Protein AF-A0A3A2I8M9-F1 (afdb_monomer)

pLDDT: mean 93.29, std 4.11, range [78.31, 97.75]

Structure (mmCIF, N/CA/C/O backbone):
data_AF-A0A3A2I8M9-F1
#
_entry.id   AF-A0A3A2I8M9-F1
#
loop_
_atom_site.group_PDB
_atom_site.id
_atom_site.type_symbol
_atom_site.label_atom_id
_atom_site.label_alt_id
_atom_site.label_comp_id
_atom_site.label_asym_id
_atom_site.label_entity_id
_atom_site.label_seq_id
_atom_site.pdbx_PDB_ins_code
_atom_site.Cartn_x
_atom_site.Cartn_y
_atom_site.Cartn_z
_atom_site.occupancy
_atom_site.B_iso_or_equiv
_atom_site.auth_seq_id
_atom_site.auth_comp_id
_atom_site.auth_asym_id
_atom_site.auth_atom_id
_atom_site.pdbx_PDB_model_num
ATOM 1 N N . MET A 1 1 ? -12.902 0.240 8.070 1.00 91.62 1 MET A N 1
ATOM 2 C CA . MET A 1 1 ? -12.969 1.327 7.046 1.00 91.62 1 MET A CA 1
ATOM 3 C C . MET A 1 1 ? -12.148 0.888 5.846 1.00 91.62 1 MET A C 1
ATOM 5 O O . MET A 1 1 ? -11.140 0.239 6.082 1.00 91.62 1 MET A O 1
ATOM 9 N N . LYS A 1 2 ? -12.540 1.181 4.600 1.00 94.75 2 LYS A N 1
ATOM 10 C CA . LYS A 1 2 ? -11.825 0.686 3.412 1.00 94.75 2 LYS A CA 1
ATOM 11 C C . LYS A 1 2 ? -11.191 1.802 2.591 1.00 94.75 2 LYS A C 1
ATOM 13 O O . LYS A 1 2 ? -11.832 2.810 2.273 1.00 94.75 2 LYS A O 1
ATOM 18 N N . TYR A 1 3 ? -9.942 1.575 2.211 1.00 96.44 3 TYR A N 1
ATOM 19 C CA . TYR A 1 3 ? -9.154 2.440 1.345 1.00 96.44 3 TYR A CA 1
ATOM 20 C C . TYR A 1 3 ? -8.707 1.691 0.097 1.00 96.44 3 TYR A C 1
ATOM 22 O O . TYR A 1 3 ? -8.500 0.481 0.130 1.00 96.44 3 TYR A O 1
ATOM 30 N N . ARG A 1 4 ? -8.537 2.429 -0.995 1.00 96.56 4 ARG A N 1
ATOM 31 C CA . ARG A 1 4 ? -7.923 1.960 -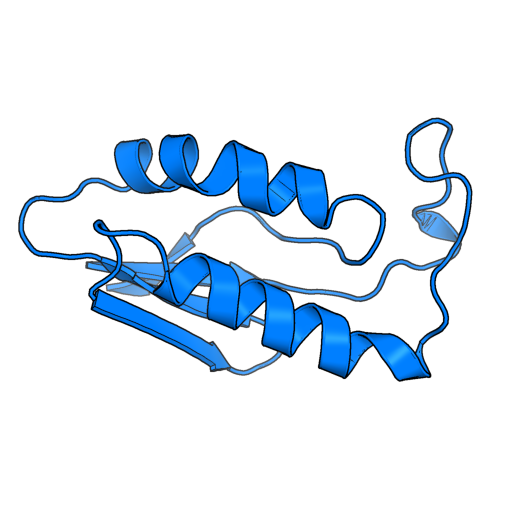2.230 1.00 96.56 4 ARG A CA 1
ATOM 32 C C . ARG A 1 4 ? -6.628 2.720 -2.472 1.00 96.56 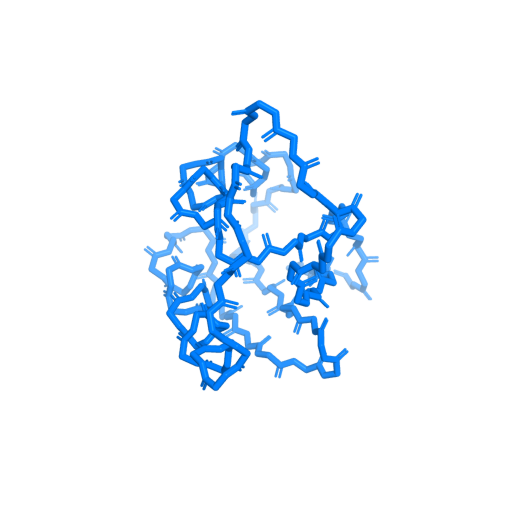4 ARG A C 1
ATOM 34 O O . ARG A 1 4 ? -6.568 3.933 -2.272 1.00 96.56 4 ARG A O 1
ATOM 41 N N . LEU A 1 5 ? -5.619 1.994 -2.926 1.00 96.44 5 LEU A N 1
ATOM 42 C CA . LEU A 1 5 ? -4.329 2.515 -3.338 1.00 96.44 5 LEU A CA 1
ATOM 43 C C . LEU A 1 5 ? -3.982 1.918 -4.702 1.00 96.44 5 LEU A C 1
ATOM 45 O O . LEU A 1 5 ? -3.662 0.739 -4.791 1.00 96.44 5 LEU A O 1
ATOM 49 N N . GLY A 1 6 ? -4.062 2.708 -5.766 1.00 96.56 6 GLY A N 1
ATOM 50 C CA . GLY A 1 6 ? -3.696 2.269 -7.108 1.00 96.56 6 GLY A CA 1
ATOM 51 C C . GLY A 1 6 ? -2.211 1.938 -7.210 1.00 96.56 6 GLY A C 1
ATOM 52 O O . GLY A 1 6 ? -1.381 2.569 -6.557 1.00 96.56 6 GLY A O 1
ATOM 53 N N . LEU A 1 7 ? -1.891 0.964 -8.050 1.00 96.06 7 LEU A N 1
ATOM 54 C CA . LEU A 1 7 ? -0.560 0.454 -8.336 1.00 96.06 7 LEU A CA 1
ATOM 55 C C . LEU A 1 7 ? -0.284 0.566 -9.837 1.00 96.06 7 LEU A C 1
ATOM 57 O O . LEU A 1 7 ? -1.179 0.401 -10.666 1.00 96.06 7 LEU A O 1
ATOM 61 N N . ARG A 1 8 ? 0.970 0.832 -10.198 1.00 94.44 8 ARG A N 1
ATOM 62 C CA . ARG A 1 8 ? 1.454 0.700 -11.578 1.00 94.44 8 ARG A CA 1
ATOM 63 C C . ARG A 1 8 ? 2.932 0.328 -11.620 1.00 94.44 8 ARG A C 1
ATOM 65 O O . ARG A 1 8 ? 3.669 0.600 -10.668 1.00 94.44 8 ARG A O 1
ATOM 72 N N . GLU A 1 9 ? 3.351 -0.231 -12.748 1.00 94.00 9 GLU A N 1
ATOM 73 C CA . GLU A 1 9 ? 4.759 -0.444 -13.082 1.00 94.00 9 GLU A CA 1
ATOM 74 C C . GLU A 1 9 ? 5.532 0.881 -13.152 1.00 94.00 9 GLU A C 1
ATOM 76 O O . GLU A 1 9 ? 4.990 1.946 -13.485 1.00 94.00 9 GLU A O 1
ATOM 81 N N . ILE A 1 10 ? 6.823 0.801 -12.839 1.00 92.56 10 ILE A N 1
ATOM 82 C CA . ILE A 1 10 ? 7.779 1.864 -13.145 1.00 92.56 10 ILE A CA 1
ATOM 83 C C . ILE A 1 10 ? 8.080 1.783 -14.637 1.00 92.56 10 ILE A C 1
ATOM 85 O O . ILE A 1 10 ? 8.390 0.718 -15.152 1.00 92.56 10 ILE A O 1
ATOM 89 N N . THR A 1 11 ? 7.995 2.916 -15.322 1.00 91.12 11 THR A N 1
ATOM 90 C CA . THR A 1 11 ? 8.293 3.027 -16.755 1.00 91.12 11 THR A CA 1
ATOM 91 C C . THR A 1 11 ? 9.497 3.938 -16.975 1.00 91.12 11 THR A C 1
ATOM 93 O O . THR A 1 11 ? 9.907 4.655 -16.064 1.00 91.12 11 THR A O 1
ATOM 96 N N . GLU A 1 12 ? 10.036 4.006 -18.195 1.00 88.62 12 GLU A N 1
ATOM 97 C CA . GLU A 1 12 ? 11.141 4.926 -18.526 1.00 88.62 12 GLU A CA 1
ATOM 98 C C . GLU A 1 12 ? 10.845 6.392 -18.153 1.00 88.62 12 GLU A C 1
ATOM 100 O O . GLU A 1 12 ? 11.742 7.138 -17.764 1.00 88.62 12 GLU A O 1
ATOM 105 N N . SER A 1 13 ? 9.573 6.805 -18.204 1.00 89.50 13 SER A N 1
ATOM 106 C CA . SER A 1 13 ? 9.144 8.164 -17.830 1.00 89.50 13 SER A CA 1
ATOM 107 C C . SER A 1 13 ? 9.288 8.470 -16.331 1.00 89.50 13 SER A C 1
ATOM 109 O O . SER A 1 13 ? 9.213 9.630 -15.918 1.00 89.50 13 SER A O 1
ATOM 111 N N . ASP A 1 14 ? 9.477 7.441 -15.506 1.00 88.19 14 ASP A N 1
ATOM 112 C CA . ASP A 1 14 ? 9.642 7.540 -14.058 1.00 88.19 14 ASP A CA 1
ATOM 113 C C . ASP A 1 14 ? 11.104 7.615 -13.614 1.00 88.19 14 ASP A C 1
ATOM 115 O O . ASP A 1 14 ? 11.353 7.859 -12.428 1.00 88.19 14 ASP A O 1
ATOM 119 N N . ILE A 1 15 ? 12.052 7.423 -14.539 1.00 87.69 15 ILE A N 1
ATOM 120 C CA . ILE A 1 15 ? 13.483 7.401 -14.239 1.00 87.69 15 ILE A CA 1
ATOM 121 C C . ILE A 1 15 ? 13.947 8.800 -13.831 1.00 87.69 15 ILE A C 1
ATOM 123 O O . ILE A 1 15 ? 13.821 9.775 -14.577 1.00 87.69 15 ILE A O 1
ATOM 127 N N . ARG A 1 16 ? 14.475 8.905 -12.610 1.00 86.38 16 ARG A N 1
ATOM 128 C CA . ARG A 1 16 ? 14.962 10.145 -11.981 1.00 86.38 16 ARG A CA 1
ATOM 129 C C . ARG A 1 16 ? 16.119 9.823 -11.039 1.00 86.38 16 ARG A C 1
ATOM 131 O O . ARG A 1 16 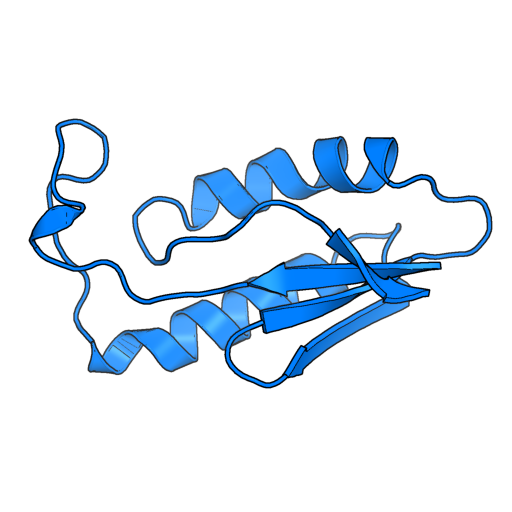? 16.443 8.661 -10.835 1.00 86.38 16 ARG A O 1
ATOM 138 N N . VAL A 1 17 ? 16.715 10.845 -10.420 1.00 83.31 17 VAL A N 1
ATOM 139 C CA . VAL A 1 17 ? 17.804 10.664 -9.438 1.00 83.31 17 VAL A CA 1
ATOM 140 C C . VAL A 1 17 ? 17.409 9.688 -8.319 1.00 83.31 17 VAL A C 1
ATOM 142 O O . VAL A 1 17 ? 18.212 8.840 -7.954 1.00 83.31 17 VAL A O 1
ATOM 145 N N . ASP A 1 18 ? 16.160 9.754 -7.848 1.00 78.31 18 ASP A N 1
ATOM 146 C CA . ASP A 1 18 ? 15.632 8.902 -6.768 1.00 78.31 18 ASP A CA 1
ATOM 147 C C . ASP A 1 18 ? 15.039 7.562 -7.252 1.00 78.31 18 ASP A C 1
ATOM 149 O O . ASP A 1 18 ? 14.443 6.827 -6.469 1.00 78.31 18 ASP A O 1
ATOM 153 N N . CYS A 1 19 ? 15.110 7.275 -8.554 1.00 84.56 19 CYS A N 1
ATOM 154 C CA . CYS A 1 19 ? 14.705 6.004 -9.157 1.00 84.56 19 CYS A CA 1
ATOM 155 C C . CYS A 1 19 ? 15.486 5.818 -10.469 1.00 84.56 19 CYS A C 1
ATOM 157 O O . CYS A 1 19 ? 14.944 6.067 -11.551 1.00 84.56 19 CYS A O 1
ATOM 159 N N . PRO A 1 20 ? 16.785 5.488 -10.388 1.00 84.81 20 PRO A N 1
ATOM 160 C CA . PRO A 1 20 ? 17.690 5.555 -11.535 1.00 84.81 20 PRO A CA 1
ATOM 161 C C . PRO A 1 20 ? 17.506 4.415 -12.542 1.00 84.81 20 PRO A C 1
ATOM 163 O O . PRO A 1 20 ? 17.975 4.528 -13.674 1.00 84.81 20 PRO A O 1
ATOM 166 N N . PHE A 1 21 ? 16.827 3.335 -12.151 1.00 85.94 21 PHE A N 1
ATOM 167 C CA . PH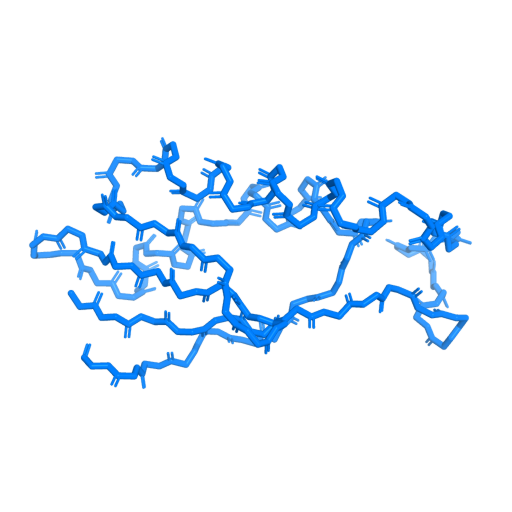E A 1 21 ? 16.639 2.145 -12.974 1.00 85.94 21 PHE A CA 1
ATOM 168 C C . PHE A 1 21 ? 15.163 1.752 -13.050 1.00 85.94 21 PHE A C 1
ATOM 170 O O . PHE A 1 21 ? 14.388 2.012 -12.128 1.00 85.94 21 PHE A O 1
ATOM 177 N N . MET A 1 22 ? 14.793 1.125 -14.165 1.00 88.81 22 MET A N 1
ATOM 178 C CA . MET A 1 22 ? 13.510 0.450 -14.326 1.00 88.81 22 MET A CA 1
ATOM 179 C C . MET A 1 22 ? 13.679 -1.015 -13.888 1.00 88.81 22 MET A C 1
ATOM 181 O O . MET A 1 22 ? 14.625 -1.655 -14.351 1.00 88.81 22 MET A O 1
ATOM 185 N N . PRO A 1 23 ? 12.818 -1.545 -13.002 1.00 87.81 23 PRO A N 1
ATOM 186 C CA . PRO A 1 23 ? 12.793 -2.969 -12.675 1.00 87.81 23 PRO A CA 1
ATOM 187 C C . PRO A 1 23 ? 12.412 -3.819 -13.885 1.00 87.81 23 PRO A C 1
ATOM 189 O O . PRO A 1 23 ? 11.725 -3.344 -14.790 1.00 87.81 23 PRO A O 1
ATOM 192 N N . GLU A 1 24 ? 12.784 -5.095 -13.861 1.00 86.81 24 GLU A N 1
ATOM 193 C CA . GLU A 1 24 ? 12.299 -6.057 -14.847 1.00 86.81 24 GLU A CA 1
ATOM 194 C C . GLU A 1 24 ? 10.775 -6.203 -14.717 1.00 86.81 24 GLU A C 1
ATOM 196 O O . GLU A 1 24 ? 10.258 -6.486 -13.634 1.00 86.81 24 GLU A O 1
ATOM 201 N N . SER A 1 25 ? 10.035 -6.015 -15.815 1.00 82.75 25 SER A N 1
ATOM 202 C CA . SER A 1 25 ? 8.562 -6.085 -15.797 1.00 82.75 25 SER A CA 1
ATOM 203 C C . SER A 1 25 ? 8.034 -7.449 -15.339 1.00 82.75 25 SER A C 1
ATOM 205 O O . SER A 1 25 ? 6.954 -7.525 -14.757 1.00 82.75 25 SER A O 1
ATOM 207 N N . GLU A 1 26 ? 8.795 -8.528 -15.551 1.00 89.25 26 GLU A N 1
ATOM 208 C CA . GLU A 1 26 ? 8.432 -9.880 -15.100 1.00 89.25 26 GLU A CA 1
ATOM 209 C C . GLU A 1 26 ? 8.363 -9.997 -13.568 1.00 89.25 26 GLU A C 1
ATOM 211 O O . GLU A 1 26 ? 7.592 -10.806 -13.051 1.00 89.25 26 GLU A O 1
ATOM 216 N N . ASP A 1 27 ? 9.096 -9.148 -12.839 1.00 92.06 27 ASP A N 1
ATOM 217 C CA . ASP A 1 27 ? 9.097 -9.121 -11.376 1.00 92.06 27 ASP A CA 1
ATOM 218 C C . ASP A 1 27 ? 7.931 -8.306 -10.794 1.00 92.06 27 ASP A C 1
ATOM 220 O O . ASP A 1 27 ? 7.670 -8.367 -9.589 1.00 92.06 27 ASP A O 1
ATOM 224 N N . TYR A 1 28 ? 7.205 -7.535 -11.613 1.00 93.00 28 TYR A N 1
ATOM 225 C CA . TYR A 1 28 ? 6.141 -6.657 -11.123 1.00 93.00 28 TYR A CA 1
ATOM 226 C C . TYR A 1 28 ? 5.081 -7.389 -10.280 1.00 93.00 28 TYR A C 1
ATOM 228 O O . TYR A 1 28 ? 4.811 -6.929 -9.166 1.00 93.00 28 TYR A O 1
ATOM 236 N N . PRO A 1 29 ? 4.530 -8.545 -10.706 1.00 94.44 29 PRO A N 1
ATOM 237 C CA . PRO A 1 29 ? 3.572 -9.290 -9.891 1.00 94.44 29 PRO A CA 1
ATOM 238 C C . PRO A 1 29 ? 4.142 -9.716 -8.532 1.00 94.44 29 PRO A C 1
ATOM 240 O O . PRO A 1 29 ? 3.443 -9.626 -7.525 1.00 94.44 29 PRO A O 1
ATOM 243 N N . MET A 1 30 ? 5.422 -10.105 -8.481 1.00 95.62 30 MET A N 1
ATOM 244 C CA . MET A 1 30 ? 6.105 -10.461 -7.233 1.00 95.62 30 MET A CA 1
ATOM 245 C C . MET A 1 30 ? 6.201 -9.250 -6.295 1.00 95.62 30 MET A C 1
ATOM 247 O O . MET A 1 30 ? 5.964 -9.373 -5.093 1.00 95.62 30 MET A O 1
ATOM 251 N N . TYR A 1 31 ? 6.516 -8.064 -6.825 1.00 95.31 31 TYR A N 1
ATOM 252 C CA . TYR A 1 31 ? 6.549 -6.842 -6.019 1.00 95.31 31 TYR A CA 1
ATOM 253 C C . TYR A 1 31 ? 5.169 -6.450 -5.498 1.00 95.31 31 TYR A C 1
ATOM 255 O O . TYR A 1 31 ? 5.069 -5.998 -4.360 1.00 95.31 31 TYR A O 1
ATOM 263 N N . VAL A 1 32 ? 4.117 -6.633 -6.298 1.00 96.06 32 VAL A N 1
ATOM 264 C CA . VAL A 1 32 ? 2.737 -6.376 -5.872 1.00 96.06 32 VAL A CA 1
ATOM 265 C C . VAL A 1 32 ? 2.324 -7.336 -4.756 1.00 96.06 32 VAL A C 1
ATOM 267 O O . VAL A 1 32 ? 1.809 -6.882 -3.736 1.00 96.06 32 VAL A O 1
ATOM 270 N N . GLU A 1 33 ? 2.597 -8.633 -4.900 1.00 96.69 33 GLU A N 1
ATOM 271 C CA . GLU A 1 33 ? 2.292 -9.636 -3.874 1.00 96.69 33 GLU A CA 1
ATOM 272 C C . GLU A 1 33 ? 3.006 -9.324 -2.552 1.00 96.69 33 GLU A C 1
ATOM 274 O O . GLU A 1 33 ? 2.369 -9.269 -1.498 1.00 96.69 33 GLU A O 1
ATOM 279 N N . ALA A 1 34 ? 4.309 -9.033 -2.608 1.00 97.06 34 ALA A N 1
ATOM 280 C CA . ALA A 1 34 ? 5.089 -8.665 -1.430 1.00 97.06 34 ALA A CA 1
ATOM 281 C C . ALA A 1 34 ? 4.580 -7.363 -0.782 1.00 97.06 34 ALA A C 1
ATOM 283 O O . ALA A 1 34 ? 4.447 -7.284 0.439 1.00 97.06 34 ALA A O 1
ATOM 284 N N . PHE A 1 35 ? 4.212 -6.363 -1.588 1.00 96.94 35 PHE A N 1
ATOM 285 C CA . PHE A 1 35 ? 3.650 -5.105 -1.099 1.00 96.94 35 PHE A CA 1
ATOM 286 C C . PHE A 1 35 ? 2.315 -5.320 -0.371 1.00 96.94 35 PHE A C 1
ATOM 288 O O . PHE A 1 35 ? 2.113 -4.787 0.718 1.00 96.94 35 PHE A O 1
ATOM 295 N N . VAL A 1 36 ? 1.416 -6.139 -0.925 1.00 97.62 36 VAL A N 1
ATOM 296 C CA . VAL A 1 36 ? 0.145 -6.511 -0.278 1.00 97.62 36 VAL A CA 1
ATOM 297 C C . VAL A 1 36 ? 0.387 -7.286 1.020 1.00 97.62 36 VAL A C 1
ATOM 299 O O . VAL A 1 36 ? -0.292 -7.037 2.020 1.00 97.62 36 VAL A O 1
ATOM 302 N N . ALA A 1 37 ? 1.359 -8.200 1.037 1.00 97.75 37 ALA A N 1
ATOM 303 C CA . ALA A 1 37 ? 1.730 -8.945 2.237 1.00 97.75 37 ALA A CA 1
ATOM 304 C C . ALA A 1 37 ? 2.234 -8.015 3.354 1.00 97.75 37 ALA A C 1
ATOM 306 O O . ALA A 1 37 ? 1.825 -8.163 4.504 1.00 97.75 37 ALA A O 1
ATOM 307 N N . ASP A 1 38 ? 3.043 -7.008 3.022 1.00 97.69 38 ASP A N 1
ATOM 308 C CA . ASP A 1 38 ? 3.526 -6.030 4.000 1.00 97.69 38 ASP A CA 1
ATOM 309 C C . ASP A 1 38 ? 2.393 -5.188 4.602 1.00 97.69 38 ASP A C 1
ATOM 311 O O . ASP A 1 38 ? 2.421 -4.905 5.800 1.00 97.69 38 ASP A O 1
ATOM 315 N N . PHE A 1 39 ? 1.356 -4.843 3.827 1.00 97.12 39 PHE A N 1
ATOM 316 C CA . PHE A 1 39 ? 0.158 -4.202 4.388 1.00 97.12 39 PHE A CA 1
ATOM 317 C C . PHE A 1 39 ? -0.610 -5.125 5.335 1.00 97.12 39 PHE A C 1
ATOM 319 O O . PHE A 1 39 ? -1.063 -4.659 6.376 1.00 97.12 39 PHE A O 1
ATOM 326 N N . ASN A 1 40 ? -0.728 -6.416 5.016 1.00 97.69 40 ASN A N 1
ATOM 327 C CA . ASN A 1 40 ? -1.358 -7.398 5.908 1.00 97.69 40 ASN A CA 1
ATOM 328 C C . ASN A 1 40 ? -0.579 -7.616 7.215 1.00 97.69 40 ASN A C 1
ATOM 330 O O . ASN A 1 40 ? -1.154 -8.064 8.201 1.00 97.69 40 ASN A O 1
ATOM 334 N N . ASN A 1 41 ? 0.716 -7.291 7.244 1.00 97.19 41 ASN A N 1
ATOM 335 C CA . ASN A 1 41 ? 1.535 -7.371 8.454 1.00 97.19 41 ASN A CA 1
ATOM 336 C C . ASN A 1 41 ? 1.375 -6.150 9.381 1.00 97.19 41 ASN A C 1
ATOM 338 O O . ASN A 1 41 ? 1.935 -6.144 10.480 1.00 97.19 41 ASN A O 1
ATOM 342 N N . LEU A 1 42 ? 0.646 -5.105 8.972 1.00 96.12 42 LEU A N 1
ATOM 343 C CA . LEU A 1 42 ? 0.368 -3.954 9.830 1.00 96.12 42 LEU A CA 1
ATOM 344 C C . LEU A 1 42 ? -0.752 -4.281 10.825 1.00 96.12 42 LEU A C 1
ATOM 346 O O . LEU A 1 42 ? -1.865 -4.587 10.421 1.00 96.12 42 LEU A O 1
ATOM 350 N N . GLU A 1 43 ? -0.514 -4.075 12.123 1.00 95.25 43 GLU A N 1
ATOM 351 C CA . GLU A 1 43 ? -1.515 -4.315 13.186 1.00 95.25 43 GLU A CA 1
ATOM 352 C C . GLU A 1 43 ? -2.812 -3.497 13.027 1.00 95.25 43 GLU A C 1
ATOM 354 O O . GLU A 1 43 ? -3.840 -3.817 13.615 1.00 95.25 43 GLU A O 1
ATOM 359 N N . ILE A 1 44 ? -2.757 -2.411 12.254 1.00 95.56 44 ILE A N 1
ATOM 360 C CA . ILE A 1 44 ? -3.884 -1.508 11.994 1.00 95.56 44 ILE A CA 1
ATOM 361 C C . ILE A 1 44 ? -4.725 -1.917 10.769 1.00 95.56 44 ILE A C 1
ATOM 363 O O . ILE A 1 44 ? -5.703 -1.238 10.441 1.00 95.56 44 ILE A O 1
ATOM 367 N N . VAL A 1 45 ? -4.319 -2.976 10.066 1.00 96.81 45 VAL A N 1
ATOM 368 C CA . VAL A 1 45 ? -4.970 -3.522 8.872 1.00 96.81 45 VAL A CA 1
ATOM 369 C C . VAL A 1 45 ? -5.576 -4.875 9.236 1.00 96.81 45 VAL A C 1
ATOM 371 O O . VAL A 1 45 ? -4.869 -5.777 9.667 1.00 96.81 45 VAL A O 1
ATOM 374 N N . ASP A 1 46 ? -6.883 -5.025 9.034 1.00 96.94 46 ASP A N 1
ATOM 375 C CA . ASP A 1 46 ? -7.567 -6.313 9.197 1.00 96.94 46 ASP A CA 1
ATOM 376 C C . ASP A 1 46 ? -7.314 -7.228 7.992 1.00 96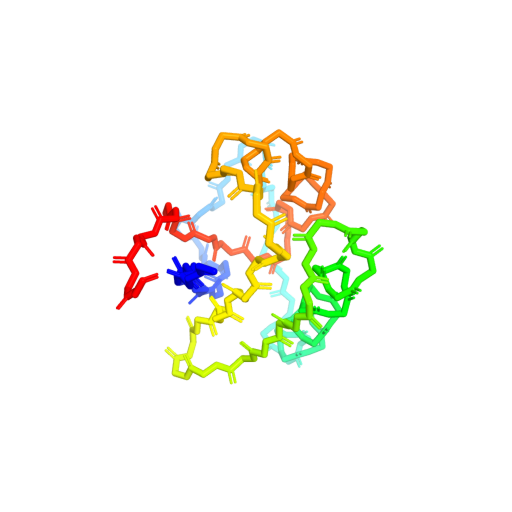.94 46 ASP A C 1
ATOM 378 O O . ASP A 1 46 ? -7.200 -8.444 8.135 1.00 96.94 46 ASP A O 1
ATOM 382 N N . ASN A 1 47 ? -7.282 -6.646 6.788 1.00 97.38 47 ASN A N 1
ATOM 383 C CA . ASN A 1 47 ? -7.059 -7.368 5.539 1.00 97.38 47 ASN A CA 1
ATOM 384 C C . ASN A 1 47 ? -6.598 -6.416 4.427 1.00 97.38 47 ASN A C 1
ATOM 386 O O . ASN A 1 47 ? -7.109 -5.301 4.304 1.00 97.38 47 ASN A O 1
ATOM 390 N N . ALA A 1 48 ? -5.694 -6.870 3.567 1.00 97.62 48 ALA A N 1
ATOM 391 C CA . ALA A 1 48 ? -5.316 -6.193 2.336 1.00 97.62 48 ALA A CA 1
ATOM 392 C C . ALA A 1 48 ? -5.247 -7.183 1.169 1.00 97.62 48 ALA A C 1
ATOM 394 O O . ALA A 1 48 ? -4.731 -8.291 1.306 1.00 97.62 48 ALA A O 1
ATOM 395 N N . PHE A 1 49 ? -5.747 -6.780 0.005 1.00 97.38 49 PHE A N 1
ATOM 396 C CA . PHE A 1 49 ? -5.727 -7.613 -1.196 1.00 97.38 49 PHE A CA 1
ATOM 397 C C . PHE A 1 49 ? -5.557 -6.775 -2.459 1.00 97.38 49 PHE A C 1
ATOM 399 O O . PHE A 1 49 ? -5.921 -5.598 -2.495 1.00 97.38 49 PHE A O 1
ATOM 406 N N . GLU A 1 50 ? -4.991 -7.391 -3.493 1.00 96.69 50 GLU A N 1
ATOM 407 C CA . GLU A 1 50 ? -4.913 -6.795 -4.824 1.00 96.69 50 GLU A CA 1
ATOM 408 C C . GLU A 1 50 ? -6.259 -6.943 -5.541 1.00 96.69 50 GLU A C 1
ATOM 410 O O . GLU A 1 50 ? -6.897 -7.996 -5.504 1.00 96.69 50 GLU A O 1
ATOM 415 N N . GLU A 1 51 ? -6.706 -5.861 -6.165 1.00 95.19 51 GLU A N 1
ATOM 416 C CA . GLU A 1 51 ? -7.871 -5.829 -7.031 1.00 95.19 51 GLU A CA 1
ATOM 417 C C . GLU A 1 51 ? -7.697 -4.728 -8.090 1.00 95.19 51 GLU A C 1
ATOM 419 O O . GLU A 1 51 ? -7.656 -3.539 -7.765 1.00 95.19 51 GLU A O 1
ATOM 424 N N . ASN A 1 52 ? -7.699 -5.107 -9.372 1.00 91.69 52 ASN A N 1
ATOM 425 C CA . ASN A 1 52 ? -7.671 -4.184 -10.515 1.00 91.69 52 ASN A CA 1
ATOM 426 C C . ASN A 1 52 ? -6.503 -3.177 -10.468 1.00 91.69 52 ASN A C 1
ATOM 428 O O . ASN A 1 52 ? -6.719 -1.964 -10.567 1.00 91.69 52 ASN A O 1
ATOM 432 N N . ASN A 1 53 ? -5.269 -3.668 -10.325 1.00 93.06 53 ASN A N 1
ATOM 433 C CA . ASN A 1 53 ? -4.060 -2.854 -10.173 1.00 93.06 53 ASN A CA 1
ATOM 434 C C . ASN A 1 53 ? -4.169 -1.888 -8.992 1.00 93.06 53 ASN A C 1
ATOM 436 O O . ASN A 1 53 ? -3.771 -0.730 -9.078 1.00 93.06 53 ASN A O 1
ATOM 440 N N . SER A 1 54 ? -4.797 -2.312 -7.904 1.00 96.12 54 SER A N 1
ATOM 441 C CA . SER A 1 54 ? -4.912 -1.519 -6.685 1.00 96.12 54 SER A CA 1
ATOM 442 C C . SER A 1 54 ? -4.834 -2.426 -5.474 1.00 96.12 54 SER A C 1
ATOM 444 O O . SER A 1 54 ? -5.303 -3.554 -5.518 1.00 96.12 54 SER A O 1
ATOM 446 N N . VAL A 1 55 ? -4.312 -1.920 -4.364 1.00 96.62 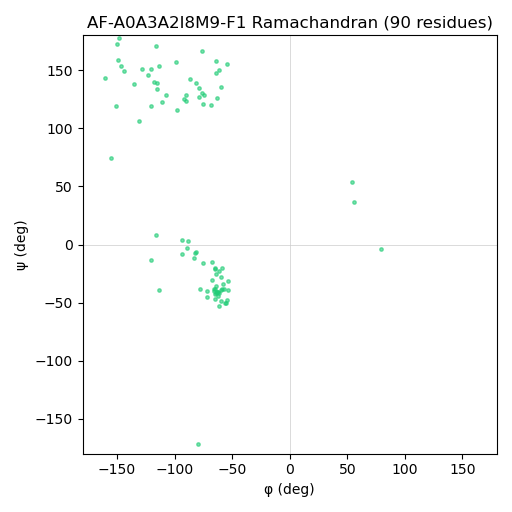55 VAL A N 1
ATOM 447 C CA . VAL A 1 55 ? -4.488 -2.561 -3.062 1.00 96.62 55 VAL A CA 1
ATOM 448 C C . VAL A 1 55 ? -5.748 -2.007 -2.422 1.00 96.62 55 VAL A C 1
ATOM 450 O O . VAL A 1 55 ? -5.882 -0.793 -2.236 1.00 96.62 55 VAL A O 1
ATOM 453 N N . VAL A 1 56 ? -6.672 -2.895 -2.082 1.00 97.44 56 VAL A N 1
ATOM 454 C CA . VAL A 1 56 ? -7.791 -2.597 -1.195 1.00 97.44 56 VAL A CA 1
ATOM 455 C C . VAL A 1 56 ? -7.360 -2.942 0.221 1.00 97.44 56 VAL A C 1
ATOM 457 O O . VAL A 1 56 ? -6.918 -4.055 0.480 1.00 97.44 56 VAL A O 1
ATO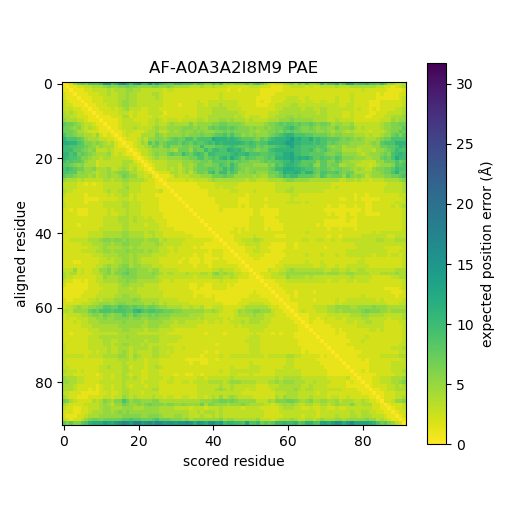M 460 N N . ILE A 1 57 ? -7.467 -1.972 1.125 1.00 97.50 57 ILE A N 1
ATOM 461 C CA . ILE A 1 57 ? -6.992 -2.071 2.505 1.00 97.50 57 ILE A CA 1
ATOM 462 C C . ILE A 1 57 ? -8.180 -1.863 3.430 1.00 97.50 57 ILE A C 1
ATOM 464 O O . ILE A 1 57 ? -8.818 -0.805 3.425 1.00 97.50 57 ILE A O 1
ATOM 468 N N . GLU A 1 58 ? -8.465 -2.873 4.235 1.00 97.25 58 GLU A N 1
ATOM 469 C CA . GLU A 1 58 ? -9.477 -2.856 5.276 1.00 97.25 58 GLU A CA 1
ATOM 470 C C . GLU A 1 58 ? -8.801 -2.559 6.612 1.00 97.25 58 GLU A C 1
ATOM 472 O O . GLU A 1 58 ? -7.955 -3.314 7.079 1.00 97.25 58 GLU A O 1
ATOM 477 N N . LEU A 1 59 ? -9.146 -1.421 7.209 1.00 96.44 59 LEU A N 1
ATOM 478 C CA . LEU A 1 59 ? -8.612 -0.997 8.499 1.00 96.44 59 LEU A CA 1
ATOM 479 C C . LEU A 1 59 ? -9.411 -1.575 9.657 1.00 96.44 59 LEU A C 1
ATOM 481 O O . LEU A 1 59 ? -10.651 -1.533 9.607 1.00 96.44 59 LEU A O 1
ATOM 485 N N . ALA A 1 60 ? -8.670 -1.932 10.708 1.00 96.00 60 ALA A N 1
ATOM 486 C CA . ALA A 1 60 ? -9.187 -2.305 12.014 1.00 96.00 60 ALA A CA 1
ATOM 487 C C . ALA A 1 60 ? -10.114 -1.233 12.606 1.00 96.00 60 ALA A C 1
ATOM 489 O O . ALA A 1 60 ? -10.057 -0.039 12.272 1.00 96.00 60 ALA A O 1
ATOM 490 N N . GLU A 1 61 ? -11.005 -1.659 13.499 1.00 93.81 61 GLU A N 1
ATOM 491 C CA . GLU A 1 61 ? -11.976 -0.772 14.136 1.00 93.81 61 GLU A CA 1
ATOM 492 C C . GLU A 1 61 ? -11.285 0.354 14.930 1.00 93.81 61 GLU A C 1
ATOM 494 O O . GLU A 1 61 ? -10.312 0.141 15.649 1.00 93.81 61 GLU A O 1
ATOM 499 N N . GLY A 1 62 ? -11.785 1.587 14.790 1.00 92.19 62 GLY A N 1
ATOM 500 C CA . GLY A 1 62 ? -11.240 2.765 15.477 1.00 92.19 62 GLY A CA 1
ATOM 501 C C . GLY A 1 62 ? -9.977 3.368 14.847 1.00 92.19 62 GLY A C 1
ATOM 502 O O . GLY A 1 62 ? -9.541 4.432 15.287 1.00 92.19 62 GLY A O 1
ATOM 503 N N . VAL A 1 63 ? -9.418 2.753 13.800 1.00 94.81 63 VAL A N 1
ATOM 504 C CA . VAL A 1 63 ? -8.255 3.279 13.073 1.00 94.81 63 VAL A CA 1
ATOM 505 C C . VAL A 1 63 ? -8.676 4.338 12.053 1.00 94.81 63 VAL A C 1
ATOM 507 O O . VAL A 1 63 ? -9.666 4.205 11.331 1.00 94.81 63 VAL A O 1
ATOM 510 N N . THR A 1 64 ? -7.882 5.402 11.965 1.00 93.00 64 THR A N 1
ATOM 511 C CA . THR A 1 64 ? -8.063 6.500 11.011 1.00 93.00 64 THR A CA 1
ATOM 512 C C . THR A 1 64 ? -7.154 6.365 9.788 1.00 93.00 64 THR A C 1
ATOM 514 O O . THR A 1 64 ? -6.071 5.782 9.841 1.00 93.00 64 THR A O 1
ATOM 517 N N . GLY A 1 65 ? -7.537 6.996 8.674 1.00 91.62 65 GLY A N 1
ATOM 518 C CA . GLY A 1 65 ? -6.679 7.062 7.485 1.00 91.62 65 GLY A CA 1
ATOM 519 C C . GLY A 1 65 ? -5.344 7.776 7.703 1.00 91.62 65 GLY A C 1
ATOM 520 O O . GLY A 1 65 ? -4.401 7.541 6.955 1.00 91.62 65 GLY A O 1
ATOM 521 N N . GLU A 1 66 ? -5.236 8.643 8.710 1.00 94.06 66 GLU A N 1
ATOM 522 C CA . GLU A 1 66 ? -3.965 9.281 9.056 1.00 94.06 66 GLU A CA 1
ATOM 523 C C . GLU A 1 66 ? -2.997 8.284 9.701 1.00 94.06 66 GLU A C 1
ATOM 525 O O . GLU A 1 66 ? -1.824 8.252 9.335 1.00 94.06 66 GLU A O 1
ATOM 530 N N . GLN A 1 67 ? -3.498 7.397 10.566 1.00 94.75 67 GLN A N 1
ATOM 531 C CA . GLN A 1 67 ? -2.702 6.295 11.111 1.00 94.75 67 GLN A CA 1
ATOM 532 C C . GLN A 1 67 ? -2.248 5.330 10.012 1.00 94.75 67 GLN A C 1
ATOM 534 O O . GLN A 1 67 ? -1.082 4.945 10.006 1.00 94.75 67 GLN A O 1
ATOM 539 N N . LEU A 1 68 ? -3.119 5.017 9.042 1.00 95.44 68 LEU A N 1
ATOM 540 C CA . LEU A 1 68 ? -2.732 4.249 7.853 1.00 95.44 68 LEU A CA 1
ATOM 541 C C . LEU A 1 68 ? -1.577 4.921 7.102 1.00 95.44 68 LEU A C 1
ATOM 543 O O . LEU A 1 68 ? -0.568 4.277 6.832 1.00 95.44 68 LEU A O 1
ATOM 547 N N . ARG A 1 69 ? -1.702 6.222 6.810 1.00 94.38 69 ARG A N 1
ATOM 548 C CA . ARG A 1 69 ? -0.667 6.986 6.096 1.00 94.38 69 ARG A CA 1
ATOM 549 C C . ARG A 1 69 ? 0.667 6.991 6.825 1.00 94.38 69 ARG A C 1
ATOM 551 O O . ARG A 1 69 ? 1.689 6.935 6.159 1.00 94.38 69 ARG A O 1
ATOM 558 N N . GLN A 1 70 ? 0.665 7.089 8.155 1.00 95.94 70 GLN A N 1
ATOM 559 C CA . GLN A 1 70 ? 1.893 7.068 8.953 1.00 95.94 70 GLN A CA 1
ATOM 560 C C . GLN A 1 70 ? 2.525 5.673 8.987 1.00 95.94 70 GLN A C 1
ATOM 562 O O . GLN A 1 70 ? 3.729 5.539 8.782 1.00 95.94 70 GLN A O 1
ATOM 567 N N . ALA A 1 71 ? 1.720 4.630 9.197 1.00 95.12 71 ALA A N 1
ATOM 568 C CA . ALA A 1 71 ? 2.208 3.257 9.260 1.00 95.12 71 ALA A CA 1
ATOM 569 C C . ALA A 1 71 ? 2.732 2.750 7.907 1.00 95.12 71 ALA A C 1
ATOM 571 O O . ALA A 1 71 ? 3.660 1.947 7.873 1.00 95.12 71 ALA A O 1
ATOM 572 N N . SER A 1 72 ? 2.181 3.237 6.790 1.00 95.12 72 SER A N 1
ATOM 573 C CA . SER A 1 72 ? 2.583 2.792 5.455 1.00 95.12 72 SER A CA 1
ATOM 574 C C . SER A 1 72 ? 3.846 3.471 4.915 1.00 95.12 72 SER A C 1
ATOM 576 O O . SER A 1 72 ? 4.335 3.055 3.867 1.00 95.12 72 SER A O 1
ATOM 578 N N . ILE A 1 73 ? 4.406 4.489 5.591 1.00 95.25 73 ILE A N 1
ATOM 579 C CA . ILE A 1 73 ? 5.575 5.250 5.098 1.00 95.25 73 ILE A CA 1
ATOM 580 C C . ILE A 1 73 ? 6.752 4.324 4.778 1.00 95.25 73 ILE A C 1
ATOM 582 O O . ILE A 1 73 ? 7.318 4.410 3.689 1.00 95.25 73 ILE A O 1
ATOM 586 N N . SER A 1 74 ? 7.110 3.437 5.708 1.00 94.88 74 SER A N 1
ATOM 587 C CA . SER A 1 74 ? 8.234 2.511 5.536 1.00 94.88 74 SER A CA 1
ATOM 588 C C . SER A 1 74 ? 7.982 1.515 4.405 1.00 94.88 74 SER A C 1
ATOM 590 O O . SER A 1 74 ? 8.890 1.235 3.625 1.00 94.88 74 SER A O 1
ATOM 592 N N . ILE A 1 75 ? 6.741 1.042 4.261 1.00 95.81 75 ILE A N 1
ATOM 593 C CA . ILE A 1 75 ? 6.341 0.181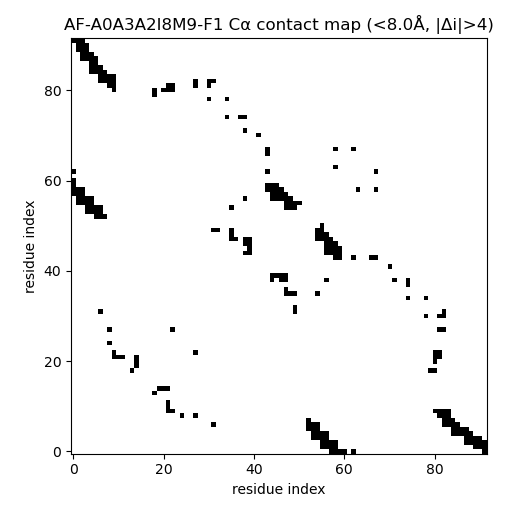 3.147 1.00 95.81 75 ILE A CA 1
ATOM 594 C C . ILE A 1 75 ? 6.531 0.947 1.835 1.00 95.81 75 ILE A C 1
ATOM 596 O O . ILE A 1 75 ? 7.267 0.497 0.971 1.00 95.81 75 ILE A O 1
ATOM 600 N N . HIS A 1 76 ? 5.984 2.154 1.680 1.00 93.94 76 HIS A N 1
ATOM 601 C CA . HIS A 1 76 ? 6.173 2.924 0.443 1.00 93.94 76 HIS A CA 1
ATOM 602 C C . HIS A 1 76 ? 7.651 3.175 0.110 1.00 93.94 76 HIS A C 1
ATOM 604 O O . HIS A 1 76 ? 8.033 3.090 -1.055 1.00 93.94 76 HIS A O 1
ATOM 610 N N . GLN A 1 77 ? 8.487 3.442 1.115 1.00 92.88 77 GLN A N 1
ATOM 611 C CA . GLN A 1 77 ? 9.928 3.622 0.925 1.00 92.88 77 GLN A CA 1
ATOM 612 C C . GLN A 1 77 ? 10.613 2.339 0.434 1.00 92.88 77 GLN A C 1
ATOM 614 O O . GLN A 1 77 ? 11.398 2.394 -0.509 1.00 92.88 77 GLN A O 1
ATOM 619 N N . ASN A 1 78 ? 10.268 1.177 0.995 1.00 94.12 78 ASN A N 1
ATOM 620 C CA . ASN A 1 78 ? 10.854 -0.117 0.620 1.00 94.12 78 ASN A CA 1
ATOM 621 C C . ASN A 1 78 ? 10.536 -0.557 -0.821 1.00 94.12 78 ASN A C 1
ATOM 623 O O . ASN A 1 78 ? 11.225 -1.425 -1.373 1.00 94.12 78 ASN A O 1
ATOM 627 N N . TYR A 1 79 ? 9.486 0.007 -1.421 1.00 93.75 79 TYR A N 1
ATOM 628 C CA . TYR A 1 79 ? 9.031 -0.315 -2.777 1.00 93.75 79 TYR A CA 1
ATOM 629 C C . TYR A 1 79 ? 9.138 0.864 -3.742 1.00 93.75 79 TYR A C 1
ATOM 631 O O . TYR A 1 79 ? 8.701 0.758 -4.889 1.00 93.75 79 TYR A O 1
ATOM 639 N N . TRP A 1 80 ? 9.769 1.959 -3.313 1.00 90.62 80 TRP A N 1
ATOM 640 C CA . TRP A 1 80 ? 9.924 3.166 -4.117 1.00 90.62 80 TRP A CA 1
ATOM 641 C C . TRP A 1 80 ? 10.641 2.903 -5.442 1.00 90.62 80 TRP A C 1
ATOM 643 O O . TRP A 1 80 ? 10.312 3.509 -6.451 1.00 90.62 80 TRP A O 1
ATOM 653 N N . GLU A 1 81 ? 11.587 1.972 -5.480 1.00 91.00 81 GLU A N 1
ATOM 654 C CA . GLU A 1 81 ? 12.305 1.607 -6.709 1.00 91.00 81 GLU A CA 1
ATOM 655 C C . GLU A 1 81 ? 11.677 0.413 -7.441 1.00 91.00 81 GLU A C 1
ATOM 657 O O . GLU A 1 81 ? 12.225 -0.036 -8.436 1.00 91.00 81 GLU A O 1
ATOM 662 N N . LYS A 1 82 ? 10.537 -0.114 -6.969 1.00 92.31 82 LYS A N 1
ATOM 663 C CA . LYS A 1 82 ? 9.922 -1.358 -7.475 1.00 92.31 82 LYS A CA 1
ATOM 664 C C . LYS A 1 82 ? 8.581 -1.127 -8.167 1.00 92.31 82 LYS A C 1
ATOM 666 O O . LYS A 1 82 ? 8.278 -1.764 -9.169 1.00 92.31 82 LYS A O 1
ATOM 671 N N . LEU A 1 83 ? 7.764 -0.219 -7.633 1.00 94.06 83 LEU A N 1
ATOM 672 C CA . LEU A 1 83 ? 6.444 0.109 -8.171 1.00 94.06 83 LEU A CA 1
ATOM 673 C C . LEU A 1 83 ? 6.072 1.568 -7.888 1.00 94.06 83 LEU A C 1
ATOM 675 O O . LEU A 1 83 ? 6.761 2.304 -7.177 1.00 94.06 83 LEU A O 1
ATOM 679 N N . ARG A 1 84 ? 4.965 2.018 -8.471 1.00 93.31 84 ARG A N 1
ATOM 680 C CA . ARG A 1 84 ? 4.386 3.339 -8.215 1.00 93.31 84 ARG A CA 1
ATOM 681 C C . ARG A 1 84 ? 3.005 3.170 -7.618 1.00 93.31 84 ARG A C 1
ATOM 683 O O . ARG A 1 84 ? 2.234 2.328 -8.071 1.00 93.31 84 ARG A O 1
ATOM 690 N N . THR A 1 85 ? 2.687 4.011 -6.642 1.00 94.12 85 THR A N 1
ATOM 691 C CA . THR A 1 85 ? 1.375 4.030 -5.998 1.00 94.12 85 THR A CA 1
ATOM 692 C C . THR A 1 85 ? 0.639 5.331 -6.295 1.00 94.12 85 THR A C 1
ATOM 694 O O . THR A 1 85 ? 1.264 6.370 -6.528 1.00 94.12 85 THR A O 1
ATOM 697 N N . THR A 1 86 ? -0.690 5.306 -6.261 1.00 90.06 86 THR A N 1
ATOM 698 C CA . THR A 1 86 ? -1.495 6.533 -6.168 1.00 90.06 86 THR A CA 1
ATOM 699 C C . THR A 1 86 ? -1.527 7.033 -4.718 1.00 90.06 86 THR A C 1
ATOM 701 O O . THR A 1 86 ? -0.803 6.533 -3.858 1.00 90.06 86 THR A O 1
ATOM 704 N N . GLY A 1 87 ? -2.350 8.042 -4.426 1.00 89.38 87 GLY A N 1
ATOM 705 C CA . GLY A 1 87 ? -2.740 8.340 -3.048 1.00 89.38 87 GLY A CA 1
ATOM 706 C C . GLY A 1 87 ? -3.783 7.345 -2.529 1.00 89.38 87 GLY A C 1
ATOM 707 O O . GLY A 1 87 ? -4.380 6.605 -3.310 1.00 89.38 87 GLY A O 1
ATOM 708 N N . PHE A 1 88 ? -4.007 7.353 -1.212 1.00 93.56 88 PHE A N 1
ATOM 709 C CA . PHE A 1 88 ? -5.106 6.613 -0.591 1.00 93.56 88 PHE A CA 1
ATOM 710 C C . PHE A 1 88 ? -6.444 7.311 -0.828 1.00 93.56 88 PHE A C 1
ATOM 712 O O . PHE A 1 88 ? -6.654 8.424 -0.332 1.00 93.56 88 PHE A O 1
ATOM 719 N N . ASP A 1 89 ? -7.364 6.601 -1.470 1.00 94.31 89 ASP A N 1
ATOM 720 C CA . ASP A 1 89 ? -8.746 7.016 -1.683 1.00 94.31 89 ASP A CA 1
ATOM 721 C C . ASP A 1 89 ? -9.682 6.206 -0.784 1.00 94.31 89 ASP A C 1
ATOM 723 O O . ASP A 1 89 ? -9.629 4.978 -0.746 1.00 94.31 89 ASP A O 1
ATOM 727 N N . LYS A 1 90 ? -10.549 6.881 -0.025 1.00 93.50 90 LYS A N 1
ATOM 728 C CA . LYS A 1 90 ? -11.543 6.195 0.810 1.00 93.50 90 LYS A CA 1
ATOM 729 C C . LYS A 1 90 ? -12.656 5.640 -0.083 1.00 93.50 90 LYS A C 1
ATOM 731 O O . LYS A 1 90 ? -13.256 6.403 -0.836 1.00 93.50 90 LYS A O 1
ATOM 736 N N . ILE A 1 91 ? -12.975 4.354 0.058 1.00 92.38 91 ILE A N 1
ATOM 737 C CA . ILE A 1 91 ? -14.000 3.679 -0.758 1.00 92.38 91 ILE A CA 1
ATOM 738 C C . ILE A 1 91 ? -15.159 3.071 0.050 1.00 92.38 91 ILE A C 1
ATOM 740 O O . ILE A 1 91 ? -16.186 2.753 -0.545 1.00 92.38 91 ILE A O 1
ATOM 744 N N . ALA A 1 92 ? -15.037 2.954 1.382 1.00 80.81 92 ALA A N 1
ATOM 745 C CA . ALA A 1 92 ? -16.148 2.663 2.304 1.00 80.81 92 ALA A CA 1
ATOM 746 C C . ALA A 1 92 ? -15.837 3.126 3.740 1.00 80.81 92 ALA A C 1
ATOM 748 O O . ALA A 1 92 ? -14.755 2.789 4.274 1.00 80.81 92 ALA A O 1
#

Nearest PDB structures (foldseek):
  4rjv-assembly2_C  TM=5.718E-01  e=2.110E-02  synthetic construct
  6wxo-assembly1_B  TM=5.261E-01  e=4.813E-02  synthetic construct
  6wxp-assembly2_C  TM=4.844E-01  e=8.517E-02  synthetic construct
  6wxp-assembly2_D  TM=3.799E-01  e=8.517E-02  synthetic construct
  6wxp-assembly1_B  TM=3.865E-01  e=3.901E-01  synthetic construct

Sequence (92 aa):
MKYRLGLREITESDIRVDCPFMPESEDYPMYVEAFVADFNNLEIVDNAFEENNSVVIELAEGVTGEQLRQASISIHQNYWEKLRTTGFDKIA

Radius of gyration: 13.26 Å; Cα contacts (8 Å, |Δi|>4): 139; chains: 1; bounding box: 34×21×34 Å

Secondary structure (DSSP, 8-state):
-EEEEEEE---GGG-BTTB-SPPPGGGHHHHHHHHHHHHHTSTTEEEEEE-SSEEEEEEPTT--HHHHHHHTHHHHHHTTTT-EEEEEEE--

Foldseek 3Di:
DKKKKAKDADDPVNDDPLQPDGDDPVCLVVLVVVLLVVLVPDPQFPHWDDDPRIIMTHGDPPDDVVNVVVSCPVSCVVCVNPIDIDDIDDDD

Solvent-accessible surface area (backbone atoms only — not comparable to full-atom values): 5272 Å² total; per-residue (Å²): 83,32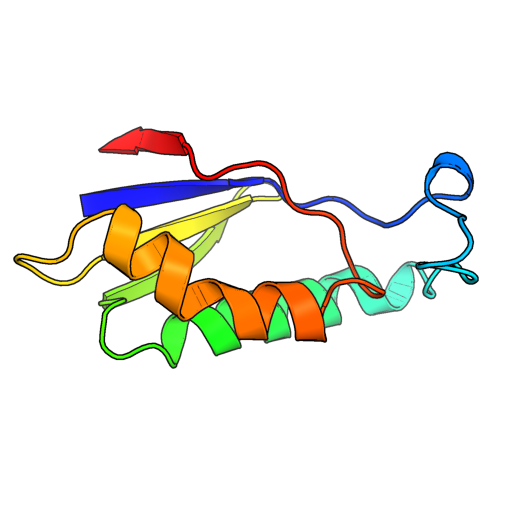,34,37,31,40,49,44,79,55,46,83,89,62,54,40,94,90,24,76,60,68,58,66,74,86,50,42,65,58,53,51,53,52,52,35,50,56,48,47,69,35,91,60,30,73,42,44,41,79,54,92,60,19,40,41,38,32,35,33,89,95,64,50,74,67,57,51,57,62,68,44,47,65,58,53,61,77,34,52,64,61,42,40,69,57,68,83,42,82,77,87

Mean predicted aligned error: 3.35 Å